Protein AF-A0A450TRS7-F1 (afdb_monomer)

Mean predicted aligned error: 11.62 Å

Secondary structure (DSSP, 8-state):
-PPPP--PPPSPPPHHHHHHHHHHHHHHHHHT------EEE-SS-EEETTTTTHHHHHHT--TT--HHHHHHHHHHHHHHHHHHHHHHHHHHHHHHHHHHHHHHHHHHHHHHHHHHHHHHHHHHHHHHHHHHHHHHHHHHHHHTT--HHHHHHHHT--HHHHHHHHHTT-

Nearest PDB structures (foldseek):
  1fxk-assembly1_B  TM=2.698E-01  e=3.381E+00  Methanothermobacter thermautotrophicus

Solvent-accessible surface area (backbone atoms only — not comparable to full-atom values): 9730 Å² total; per-residue (Å²): 135,84,78,79,74,86,76,68,77,58,81,76,82,49,74,66,56,52,52,53,49,38,48,48,44,43,52,17,61,75,72,75,42,86,68,80,68,53,76,52,75,55,101,87,46,62,41,46,30,46,84,71,48,49,48,64,57,44,72,68,51,70,86,69,58,58,66,69,60,54,52,49,52,51,52,55,49,51,50,51,55,50,54,48,50,52,52,50,54,51,54,50,52,50,52,51,51,52,52,49,53,53,53,50,52,51,52,50,52,51,49,54,54,48,51,55,50,51,51,53,51,48,54,54,48,49,56,54,48,50,53,51,50,26,52,50,48,31,54,55,40,48,72,72,68,52,52,61,65,62,30,14,65,76,29,74,45,52,54,68,58,44,52,50,59,57,59,76,73,111

Organism: NCBI:txid2126562

Sequence (170 aa):
MCSPPPTKKCAPPSDADRDLTDRLIQVGRILNIPVFDHLIITIRQYLSFEAEGLMEELRRSLKWVPPYEIELRIRNEELRIREEAVRVARAEGEREGKGMGMREGLREGRKEGREMGIEKGLQEGEMKGEKRKAVEVARAALARGLDVGMVAEISGLTEGDVARLKAEKK

Foldseek 3Di:
DDDDDPAPDDDPDDPVNLVVLLVVCQVCVVVVHHDDWDWDDDPPHIDICVVVVVNVVSNPDPPPHDVVVVVVVVVVVVVVVVVVVVVVVVVVCVVVVVVVVVVVVVVVCVVVVVVVVVVVVVVVVVVVVLVVQLLVQLLVCVVVVDDLVVSCVVSVHDSVVSVVSVVVVD

Radius of gyration: 50.55 Å; Cα contacts (8 Å, |Δi|>4): 87; chains: 1; bounding box: 92×39×121 Å

pLDDT: mean 89.7, std 11.96, range [37.69, 97.94]

Structure (mmCIF, N/CA/C/O backbone):
data_AF-A0A450TRS7-F1
#
_entry.id   AF-A0A450TRS7-F1
#
loop_
_atom_site.group_PDB
_atom_site.id
_atom_site.type_symbol
_atom_site.label_atom_id
_atom_site.label_alt_id
_atom_site.label_comp_id
_atom_site.label_asym_id
_atom_site.label_entity_id
_atom_site.label_seq_id
_atom_site.pdbx_PDB_ins_code
_atom_site.Cartn_x
_atom_site.Cartn_y
_atom_site.Cartn_z
_atom_site.occupancy
_atom_site.B_iso_or_equiv
_atom_site.auth_seq_id
_atom_site.auth_comp_id
_atom_site.auth_asym_id
_atom_site.auth_atom_id
_atom_site.pdbx_PDB_model_num
ATOM 1 N N . MET A 1 1 ? 19.764 -24.160 -50.420 1.00 37.69 1 MET A N 1
ATOM 2 C CA . MET A 1 1 ? 20.206 -23.412 -49.226 1.00 37.69 1 MET A CA 1
ATOM 3 C C . MET A 1 1 ? 21.692 -23.151 -49.387 1.00 37.69 1 MET A C 1
ATOM 5 O O . MET A 1 1 ? 22.459 -24.101 -49.337 1.00 37.69 1 MET A O 1
ATOM 9 N N . CYS A 1 2 ? 22.091 -21.918 -49.701 1.00 38.72 2 CYS A N 1
ATOM 10 C CA . CYS A 1 2 ? 23.507 -21.557 -49.762 1.00 38.72 2 CYS A CA 1
ATOM 11 C C . CYS A 1 2 ? 23.983 -21.261 -48.340 1.00 38.72 2 CYS A C 1
ATOM 13 O O . CYS A 1 2 ? 23.439 -20.370 -47.692 1.00 38.72 2 CYS A O 1
ATOM 15 N N . SER A 1 3 ? 24.963 -22.017 -47.849 1.00 37.88 3 SER A N 1
ATOM 16 C CA . SER A 1 3 ? 25.666 -21.676 -46.614 1.00 37.88 3 SER A CA 1
ATOM 17 C C . SER A 1 3 ? 26.420 -20.356 -46.819 1.00 37.88 3 SER A C 1
ATOM 19 O O . SER A 1 3 ? 27.072 -20.206 -47.857 1.00 37.88 3 SER A O 1
ATOM 21 N N . PRO A 1 4 ? 26.336 -19.392 -45.886 1.00 49.22 4 PRO A N 1
ATOM 22 C CA . PRO A 1 4 ? 27.090 -18.152 -46.006 1.00 49.22 4 PRO A CA 1
ATOM 23 C C . PRO A 1 4 ? 28.599 -18.460 -46.005 1.00 49.22 4 PRO A C 1
ATOM 25 O O . PRO A 1 4 ? 29.035 -19.369 -45.288 1.00 49.22 4 PRO A O 1
ATOM 28 N N . PRO A 1 5 ? 29.408 -17.750 -46.814 1.00 50.62 5 PRO A N 1
ATOM 29 C CA . PRO A 1 5 ? 30.855 -17.928 -46.811 1.00 50.62 5 PRO A CA 1
ATOM 30 C C . PRO A 1 5 ? 31.429 -17.607 -45.419 1.00 50.62 5 PRO A C 1
ATOM 32 O O . PRO A 1 5 ? 30.876 -16.760 -44.715 1.00 50.62 5 PRO A O 1
ATOM 35 N N . PRO A 1 6 ? 32.535 -18.257 -45.008 1.00 50.16 6 PRO A N 1
ATOM 36 C CA . PRO A 1 6 ? 33.147 -18.019 -43.707 1.00 50.16 6 PRO A CA 1
ATOM 37 C C . PRO A 1 6 ? 33.526 -16.542 -43.573 1.00 50.16 6 PRO A C 1
ATOM 39 O O . PRO A 1 6 ? 34.375 -16.029 -44.306 1.00 50.16 6 PRO A O 1
ATOM 42 N N . THR A 1 7 ? 32.882 -15.856 -42.632 1.00 53.38 7 THR A N 1
ATOM 43 C CA . THR A 1 7 ? 33.132 -14.453 -42.309 1.00 53.38 7 THR A CA 1
ATOM 44 C C . THR A 1 7 ? 34.520 -14.335 -41.689 1.00 53.38 7 THR A C 1
ATOM 46 O O . THR A 1 7 ? 34.703 -14.541 -40.487 1.00 53.38 7 THR A O 1
ATOM 49 N N . LYS A 1 8 ? 35.537 -14.010 -42.495 1.00 52.22 8 LYS A N 1
ATOM 50 C CA . LYS A 1 8 ? 36.746 -13.394 -41.940 1.00 52.22 8 LYS A CA 1
ATOM 51 C C . LYS A 1 8 ? 36.288 -12.110 -41.252 1.00 52.22 8 LYS A C 1
ATOM 53 O O . LYS A 1 8 ? 35.683 -11.258 -41.896 1.00 52.22 8 LYS A O 1
ATOM 58 N N . LYS A 1 9 ? 36.491 -12.032 -39.933 1.00 56.31 9 LYS A N 1
ATOM 59 C CA . LYS A 1 9 ? 36.075 -10.876 -39.138 1.00 56.31 9 LYS A CA 1
ATOM 60 C C . LYS A 1 9 ? 36.724 -9.618 -39.710 1.00 56.31 9 LYS A C 1
ATOM 62 O O . LYS A 1 9 ? 37.939 -9.585 -39.919 1.00 56.31 9 LYS A O 1
ATOM 67 N N . CYS A 1 10 ? 35.904 -8.596 -39.950 1.00 60.75 10 CYS A N 1
ATOM 68 C CA . CYS A 1 10 ? 36.389 -7.239 -40.151 1.00 60.75 10 CYS A CA 1
ATOM 69 C C . CYS A 1 10 ? 37.287 -6.799 -38.997 1.00 60.75 10 CYS A C 1
ATOM 71 O O . CYS A 1 10 ? 37.245 -7.369 -37.905 1.00 60.75 10 CYS A O 1
ATOM 73 N N . ALA A 1 11 ? 38.072 -5.745 -39.237 1.00 68.19 11 ALA A N 1
ATOM 74 C CA . ALA A 1 11 ? 38.607 -4.972 -38.128 1.00 68.19 11 ALA A CA 1
ATOM 75 C C . ALA A 1 11 ? 37.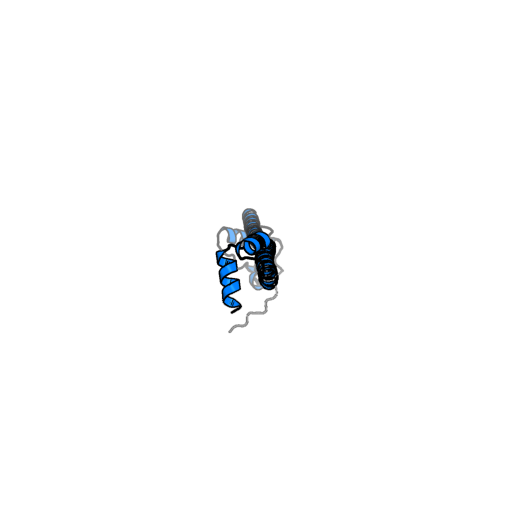444 -4.625 -37.172 1.00 68.19 11 ALA A C 1
ATOM 77 O O . ALA A 1 11 ? 36.348 -4.317 -37.656 1.00 68.19 11 ALA A O 1
ATOM 78 N N . PRO A 1 12 ? 37.643 -4.743 -35.849 1.00 78.06 12 PRO A N 1
ATOM 79 C CA . PRO A 1 12 ? 36.598 -4.427 -34.888 1.00 78.06 12 PRO A CA 1
ATOM 80 C C . PRO A 1 12 ? 36.135 -2.975 -35.081 1.00 78.06 12 PRO A C 1
ATOM 82 O O . PRO A 1 12 ? 36.955 -2.129 -35.453 1.00 78.06 12 PRO A O 1
ATOM 85 N N . PRO A 1 13 ? 34.845 -2.678 -34.846 1.00 87.44 13 PRO A N 1
ATOM 86 C CA . PRO A 1 13 ? 34.338 -1.317 -34.956 1.00 87.44 13 PRO A CA 1
ATOM 87 C C . PRO A 1 13 ? 35.099 -0.403 -33.998 1.00 87.44 13 PRO A C 1
ATOM 89 O O . PRO A 1 13 ? 35.384 -0.789 -32.860 1.00 87.44 13 PRO A O 1
ATOM 92 N N . SER A 1 14 ? 35.428 0.797 -34.467 1.00 91.50 14 SER A N 1
ATOM 93 C CA . SER A 1 14 ? 36.127 1.791 -33.660 1.00 91.50 14 SER A CA 1
ATOM 94 C C . SER A 1 14 ? 35.202 2.395 -32.600 1.00 91.50 14 SER A 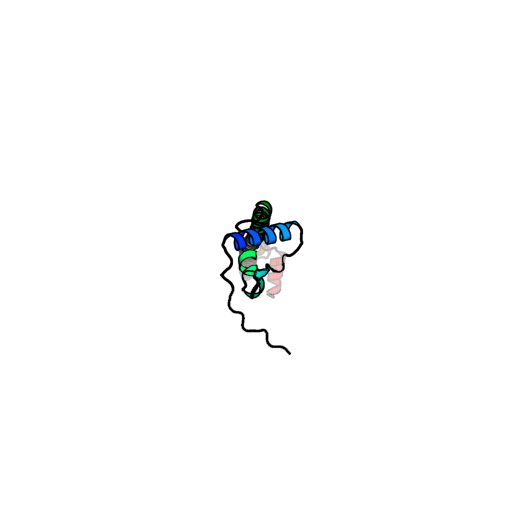C 1
ATOM 96 O O . SER A 1 14 ? 33.973 2.326 -32.697 1.00 91.50 14 SER A O 1
ATOM 98 N N . ASP A 1 15 ? 35.784 3.061 -31.602 1.00 92.31 15 ASP A N 1
ATOM 99 C CA . ASP A 1 15 ? 35.004 3.809 -30.609 1.00 92.31 15 ASP A CA 1
ATOM 100 C C . ASP A 1 15 ? 34.184 4.938 -31.248 1.00 92.31 15 ASP A C 1
ATOM 102 O O . ASP A 1 15 ? 33.098 5.261 -30.767 1.00 92.31 15 ASP A O 1
ATOM 106 N N . ALA A 1 16 ? 34.664 5.508 -32.359 1.00 93.12 16 ALA A N 1
ATOM 107 C CA . ALA A 1 16 ? 33.925 6.507 -33.123 1.00 93.12 16 ALA A CA 1
ATOM 108 C C . ALA A 1 16 ? 32.684 5.899 -33.798 1.00 93.12 16 ALA A C 1
ATOM 110 O O . ALA A 1 16 ? 31.616 6.510 -33.765 1.00 93.12 16 ALA A O 1
ATOM 111 N N . ASP A 1 17 ? 32.796 4.680 -34.341 1.00 93.56 17 ASP 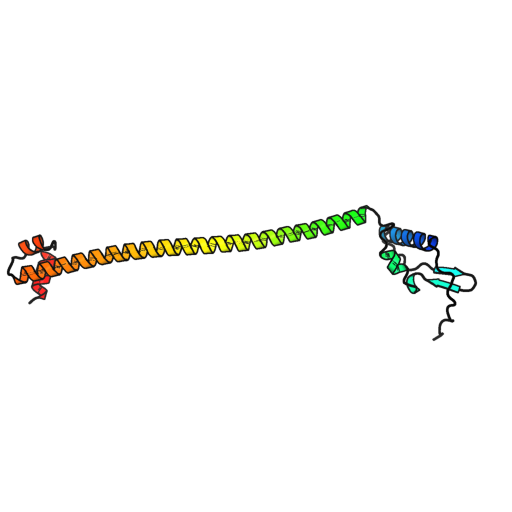A N 1
ATOM 112 C CA . ASP A 1 17 ? 31.659 3.957 -34.927 1.00 93.56 17 ASP A CA 1
ATOM 113 C C . ASP A 1 17 ? 30.612 3.628 -33.854 1.00 93.56 17 ASP A C 1
ATOM 115 O O . ASP A 1 17 ? 29.411 3.812 -34.069 1.00 93.56 17 ASP A O 1
ATOM 119 N N . ARG A 1 18 ? 31.058 3.201 -32.663 1.00 94.31 18 ARG A N 1
ATOM 120 C CA . ARG A 1 18 ? 30.180 2.960 -31.506 1.00 94.31 18 ARG A CA 1
ATOM 121 C C . ARG A 1 18 ? 29.480 4.241 -31.046 1.00 94.31 18 ARG A C 1
ATOM 123 O O . ARG A 1 18 ? 28.266 4.221 -30.858 1.00 94.31 18 ARG A O 1
ATOM 130 N N . ASP A 1 19 ? 30.210 5.352 -30.910 1.00 95.19 19 ASP A N 1
ATOM 131 C CA . ASP A 1 19 ? 29.645 6.640 -30.480 1.00 95.19 19 ASP A CA 1
ATOM 132 C C . ASP A 1 19 ? 28.610 7.181 -31.471 1.00 95.19 19 ASP A C 1
ATOM 134 O O . ASP A 1 19 ? 27.535 7.625 -31.067 1.00 95.19 19 ASP A O 1
ATOM 138 N N . LEU A 1 20 ? 28.908 7.103 -32.772 1.00 94.44 20 LEU A N 1
ATOM 139 C CA . LEU A 1 20 ? 27.981 7.500 -33.828 1.00 94.44 20 LEU A CA 1
ATOM 140 C C . LEU A 1 20 ? 26.698 6.664 -33.773 1.00 94.44 20 LEU A C 1
ATOM 142 O O . LEU A 1 20 ? 25.598 7.212 -33.837 1.00 94.44 20 LEU A O 1
ATOM 146 N N . THR A 1 21 ? 26.841 5.347 -33.623 1.00 95.44 21 THR A N 1
ATOM 147 C CA . THR A 1 21 ? 25.702 4.425 -33.546 1.00 95.44 21 THR A CA 1
ATOM 148 C C . THR A 1 21 ? 24.836 4.699 -32.322 1.00 95.44 21 THR A C 1
ATOM 150 O O . THR A 1 21 ? 23.615 4.736 -32.449 1.00 95.44 21 THR A O 1
ATOM 153 N N . ASP A 1 22 ? 25.442 4.953 -31.159 1.00 95.56 22 ASP A N 1
ATOM 154 C CA . ASP A 1 22 ? 24.718 5.304 -29.931 1.00 95.56 22 ASP A CA 1
ATOM 155 C C . ASP A 1 22 ? 23.873 6.572 -30.145 1.00 95.56 22 ASP A C 1
ATOM 157 O O . ASP A 1 22 ? 22.660 6.571 -29.937 1.00 95.56 22 ASP A O 1
ATOM 161 N N . ARG A 1 23 ? 24.463 7.635 -30.711 1.00 94.75 23 ARG A N 1
ATOM 162 C CA . ARG A 1 23 ? 23.712 8.859 -31.046 1.00 94.75 23 ARG A CA 1
ATOM 163 C C . ARG A 1 23 ? 22.566 8.600 -32.021 1.00 94.75 23 ARG A C 1
ATOM 165 O O . ARG A 1 23 ? 21.483 9.145 -31.824 1.00 94.75 23 ARG A O 1
ATOM 172 N N . LEU A 1 24 ? 22.778 7.781 -33.054 1.00 94.94 24 LEU A N 1
ATOM 173 C CA . LEU A 1 24 ? 21.730 7.432 -34.019 1.00 94.94 24 LEU A CA 1
ATOM 174 C C . LEU A 1 24 ? 20.582 6.664 -33.358 1.00 94.94 24 LEU A C 1
ATOM 176 O O . LEU A 1 24 ? 19.423 6.982 -33.616 1.00 94.94 24 LEU A O 1
ATOM 180 N N . ILE A 1 25 ? 20.881 5.708 -32.472 1.00 94.69 25 ILE A N 1
ATOM 181 C CA . ILE A 1 25 ? 19.868 4.991 -31.681 1.00 94.69 25 ILE A CA 1
ATOM 182 C C . ILE A 1 25 ? 19.050 5.986 -30.852 1.00 94.69 25 ILE A C 1
ATOM 184 O O . ILE A 1 25 ? 17.819 5.913 -30.838 1.00 94.69 25 ILE A O 1
ATOM 188 N N . GLN A 1 26 ? 19.710 6.946 -30.203 1.00 93.00 26 GLN A N 1
ATOM 189 C CA . GLN A 1 26 ? 19.041 7.961 -29.392 1.00 93.00 26 GLN A CA 1
ATOM 190 C C . GLN A 1 26 ? 18.177 8.917 -30.221 1.00 93.00 26 GLN A C 1
ATOM 192 O O . GLN A 1 26 ? 17.030 9.165 -29.859 1.00 93.00 26 GLN A O 1
ATOM 197 N N . VAL A 1 27 ? 18.663 9.399 -31.365 1.00 92.81 27 VAL A N 1
ATOM 198 C CA . VAL A 1 27 ? 17.856 10.216 -32.291 1.00 92.81 27 VAL A CA 1
ATOM 199 C C . VAL A 1 27 ? 16.660 9.424 -32.818 1.00 92.81 27 VAL A C 1
ATOM 201 O O . VAL A 1 27 ? 15.546 9.945 -32.867 1.00 92.81 27 VAL A O 1
ATOM 204 N N . GLY A 1 28 ? 16.869 8.151 -33.155 1.00 92.94 28 GLY A N 1
ATOM 205 C CA . GLY A 1 28 ? 15.804 7.245 -33.562 1.00 92.94 28 GLY A CA 1
ATOM 206 C C . GLY A 1 28 ? 14.709 7.111 -32.502 1.00 92.94 28 GLY A C 1
ATOM 207 O O . GLY A 1 28 ? 13.528 7.190 -32.829 1.00 92.94 28 GLY A O 1
ATOM 208 N N . ARG A 1 29 ? 15.074 7.014 -31.215 1.00 89.69 29 ARG A N 1
ATOM 209 C CA . ARG A 1 29 ? 14.113 7.026 -30.093 1.00 89.69 29 ARG A CA 1
ATOM 210 C C . ARG A 1 29 ? 13.289 8.313 -30.046 1.00 89.69 29 ARG A C 1
ATOM 212 O O . ARG A 1 29 ? 12.071 8.232 -29.931 1.00 89.69 29 ARG A O 1
ATOM 219 N N . ILE A 1 30 ? 13.933 9.474 -30.200 1.00 89.44 30 ILE A N 1
ATOM 220 C CA . ILE A 1 30 ? 13.261 10.788 -30.198 1.00 89.44 30 ILE A CA 1
ATOM 221 C C . ILE A 1 30 ? 12.247 10.891 -31.343 1.00 89.44 30 ILE A C 1
ATOM 223 O O . ILE A 1 30 ? 11.131 11.366 -31.147 1.00 89.44 30 ILE A O 1
ATOM 227 N N . LEU A 1 31 ? 12.629 10.442 -32.540 1.00 93.19 31 LEU A N 1
ATOM 228 C CA . LEU A 1 31 ? 11.788 10.511 -33.737 1.00 93.19 31 LEU A CA 1
ATOM 229 C C . LEU A 1 31 ? 10.803 9.342 -33.861 1.00 93.19 31 LEU A C 1
ATOM 231 O O . LEU A 1 31 ? 10.028 9.308 -34.815 1.00 93.19 31 LEU A O 1
ATOM 235 N N . ASN A 1 32 ? 10.827 8.388 -32.926 1.00 92.19 32 ASN A N 1
ATOM 236 C CA . 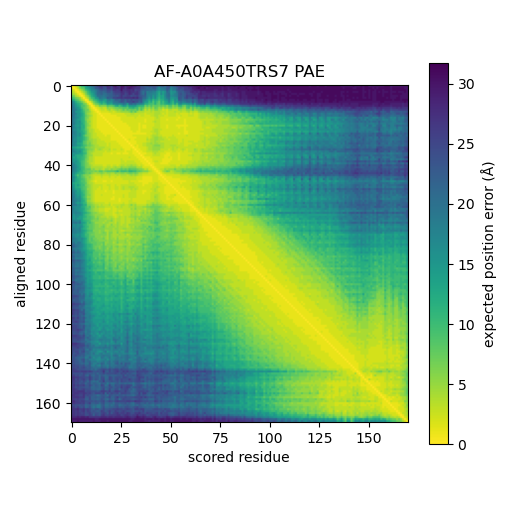ASN A 1 32 ? 10.098 7.122 -33.013 1.00 92.19 32 ASN A CA 1
ATOM 237 C C . ASN A 1 32 ? 10.398 6.340 -34.314 1.00 92.19 32 ASN A C 1
ATOM 239 O O . ASN A 1 32 ? 9.515 5.745 -34.930 1.00 92.19 32 ASN A O 1
ATOM 243 N N . ILE A 1 33 ? 11.663 6.356 -34.743 1.00 95.69 33 ILE A N 1
ATOM 244 C CA . ILE A 1 33 ? 12.183 5.626 -35.902 1.00 95.69 33 ILE A CA 1
ATOM 245 C C . ILE A 1 33 ? 13.289 4.683 -35.404 1.00 95.69 33 ILE A C 1
ATOM 247 O O . ILE A 1 33 ? 14.371 5.146 -35.041 1.00 95.69 33 ILE A O 1
ATOM 251 N N . PRO A 1 34 ? 13.059 3.362 -35.358 1.00 93.88 34 PRO A N 1
ATOM 252 C CA . PRO A 1 34 ? 14.056 2.423 -34.857 1.00 93.88 34 PRO A CA 1
ATOM 253 C C . PRO A 1 34 ? 15.273 2.332 -35.789 1.00 93.88 34 PRO A C 1
ATOM 255 O O . PRO A 1 34 ? 15.138 2.180 -37.003 1.00 93.88 34 PRO A O 1
ATOM 258 N N . VAL A 1 35 ? 16.473 2.354 -35.203 1.00 95.62 35 VAL A N 1
ATOM 259 C CA . VAL A 1 35 ? 17.717 1.988 -35.894 1.00 95.62 35 VAL A CA 1
ATOM 260 C C . VAL A 1 35 ? 17.921 0.486 -35.723 1.00 95.62 35 VAL A C 1
ATOM 262 O O . VAL A 1 35 ? 18.136 0.003 -34.607 1.00 95.62 35 VAL A O 1
ATOM 265 N N . PHE A 1 36 ? 17.792 -0.257 -36.822 1.00 93.69 36 PHE A N 1
ATOM 266 C CA . PHE A 1 36 ? 17.819 -1.721 -36.799 1.00 93.69 36 PHE A CA 1
ATOM 267 C C . PHE A 1 36 ? 19.231 -2.293 -36.801 1.00 93.69 36 PHE A C 1
ATOM 269 O O . PHE A 1 36 ? 19.497 -3.225 -36.058 1.00 93.69 36 PHE A O 1
ATOM 276 N N . ASP A 1 37 ? 20.126 -1.735 -37.611 1.00 95.88 37 ASP A N 1
ATOM 277 C CA . ASP A 1 37 ? 21.494 -2.225 -37.732 1.00 95.88 37 ASP A CA 1
ATOM 278 C C . ASP A 1 37 ? 22.419 -1.107 -38.227 1.00 95.88 37 ASP A C 1
ATOM 280 O O . ASP A 1 37 ? 21.975 -0.152 -38.871 1.00 95.88 37 ASP A O 1
ATOM 284 N N . HIS A 1 38 ? 23.710 -1.261 -37.955 1.00 94.00 38 HIS A N 1
ATOM 285 C CA . HIS A 1 38 ? 24.779 -0.484 -38.560 1.00 94.00 38 HIS A CA 1
ATOM 286 C C . HIS A 1 38 ? 25.735 -1.456 -39.254 1.00 94.00 38 HIS A C 1
ATOM 288 O O . HIS A 1 38 ? 26.389 -2.279 -38.614 1.00 94.00 38 HIS A O 1
ATOM 294 N N . LEU A 1 39 ? 25.805 -1.363 -40.584 1.00 92.81 39 LEU A N 1
ATOM 295 C CA . LEU A 1 39 ? 26.687 -2.182 -41.409 1.00 92.81 39 LEU A CA 1
ATOM 296 C C . LEU A 1 39 ? 27.984 -1.434 -41.738 1.00 92.81 39 LEU A C 1
ATOM 298 O O . LEU A 1 39 ? 27.954 -0.434 -42.453 1.00 92.81 39 LEU A O 1
ATOM 302 N N . ILE A 1 40 ? 29.129 -1.955 -41.295 1.00 90.50 40 ILE A N 1
ATOM 303 C CA . ILE A 1 40 ? 30.449 -1.509 -41.766 1.00 90.50 40 ILE A CA 1
ATOM 304 C C . ILE A 1 40 ? 30.853 -2.397 -42.940 1.00 90.50 40 ILE A C 1
ATOM 306 O O . ILE A 1 40 ? 31.116 -3.585 -42.762 1.00 90.50 40 ILE A O 1
ATOM 310 N N . ILE A 1 41 ? 30.912 -1.833 -44.147 1.00 89.56 41 ILE A N 1
ATOM 311 C CA . ILE A 1 41 ? 31.180 -2.573 -45.387 1.00 89.56 41 ILE A CA 1
ATOM 312 C C . ILE A 1 41 ? 32.558 -2.198 -45.932 1.00 89.56 41 ILE A C 1
ATOM 314 O O . ILE A 1 41 ? 32.925 -1.031 -46.017 1.00 89.56 41 ILE A O 1
ATOM 318 N N . THR A 1 42 ? 33.313 -3.204 -46.357 1.00 84.62 42 THR A N 1
ATOM 319 C CA . THR A 1 42 ? 34.597 -3.048 -47.045 1.00 84.62 42 THR A CA 1
ATOM 320 C C . THR A 1 42 ? 34.571 -3.808 -48.370 1.00 84.62 42 THR A C 1
ATOM 322 O O . THR A 1 42 ? 33.678 -4.614 -48.625 1.00 84.62 42 THR A O 1
ATOM 325 N N . ILE A 1 43 ? 35.607 -3.634 -49.191 1.00 85.94 43 ILE A N 1
ATOM 326 C CA . ILE A 1 43 ? 35.747 -4.311 -50.492 1.00 85.94 43 ILE A CA 1
ATOM 327 C C . ILE A 1 43 ? 35.748 -5.853 -50.437 1.00 85.94 43 ILE A C 1
ATOM 329 O O . ILE A 1 43 ? 35.681 -6.491 -51.483 1.00 85.94 43 ILE A O 1
ATOM 333 N N . ARG A 1 44 ? 35.888 -6.472 -49.256 1.00 83.38 44 ARG A N 1
ATOM 334 C CA . ARG A 1 44 ? 36.004 -7.937 -49.108 1.00 83.38 44 ARG A CA 1
ATOM 335 C C . ARG A 1 44 ? 35.068 -8.551 -48.066 1.00 83.38 44 ARG A C 1
ATOM 337 O O . ARG A 1 44 ? 34.978 -9.772 -48.004 1.00 83.38 44 ARG A O 1
ATOM 344 N N . GLN A 1 45 ? 34.435 -7.745 -47.221 1.00 84.56 45 GLN A N 1
ATOM 345 C CA . GLN A 1 45 ? 33.762 -8.210 -46.003 1.00 84.56 45 GLN A CA 1
ATOM 346 C C . GLN A 1 45 ? 32.860 -7.111 -45.432 1.00 84.56 45 GLN A C 1
ATOM 348 O O . GLN A 1 45 ? 33.075 -5.930 -45.714 1.00 84.56 45 GLN A O 1
ATOM 353 N N . TYR A 1 46 ? 31.888 -7.500 -44.610 1.00 87.94 46 TYR A N 1
ATOM 354 C CA . TYR A 1 46 ? 31.019 -6.591 -43.866 1.00 87.94 46 TYR A CA 1
ATOM 355 C C . TYR A 1 46 ? 30.939 -7.001 -42.387 1.00 87.94 46 TYR A C 1
ATOM 357 O O . TYR A 1 46 ? 31.194 -8.157 -42.049 1.00 87.94 46 TYR A O 1
ATOM 365 N N . LEU A 1 47 ? 30.583 -6.055 -41.520 1.00 89.62 47 LEU A N 1
ATOM 366 C CA . LEU A 1 47 ? 30.283 -6.262 -40.103 1.00 89.62 47 LEU A CA 1
ATOM 367 C C . LEU A 1 47 ? 28.906 -5.675 -39.792 1.00 89.62 47 LEU A C 1
ATOM 369 O O . LEU A 1 47 ? 28.634 -4.546 -40.186 1.00 89.62 47 LEU A O 1
ATOM 373 N N . SER A 1 48 ? 28.063 -6.441 -39.101 1.00 92.12 48 SER A N 1
ATOM 374 C CA . SER A 1 48 ? 26.726 -6.034 -38.653 1.00 92.12 48 SER A CA 1
ATOM 375 C C . SER A 1 48 ? 26.733 -5.852 -37.143 1.00 92.12 48 SER A C 1
ATOM 377 O O . SER A 1 48 ? 27.127 -6.760 -36.410 1.00 92.12 48 SER A O 1
ATOM 379 N N . PHE A 1 49 ? 26.316 -4.678 -36.674 1.00 94.62 49 PHE A N 1
ATOM 380 C CA . PHE A 1 49 ? 26.234 -4.389 -35.245 1.00 94.62 49 PHE A CA 1
ATOM 381 C C . PHE A 1 49 ? 25.156 -5.234 -34.570 1.00 94.62 49 PHE A C 1
ATOM 383 O O . PHE A 1 49 ? 25.328 -5.630 -33.419 1.00 94.62 49 PHE A O 1
ATOM 390 N N . GLU A 1 50 ? 24.054 -5.518 -35.264 1.00 94.31 50 GLU A N 1
ATOM 391 C CA . GLU A 1 50 ? 22.992 -6.376 -34.739 1.00 94.31 50 GLU A CA 1
ATOM 392 C C . GLU A 1 50 ? 23.477 -7.831 -34.648 1.00 94.31 50 GLU A C 1
ATOM 394 O O . GLU A 1 50 ? 23.339 -8.451 -33.596 1.00 94.31 50 GLU A O 1
ATOM 399 N N . ALA A 1 51 ? 24.137 -8.359 -35.690 1.00 91.31 51 ALA A N 1
ATOM 400 C CA . ALA A 1 51 ? 24.648 -9.735 -35.689 1.00 91.31 51 ALA A CA 1
ATOM 401 C C . ALA A 1 51 ? 25.751 -9.976 -34.643 1.00 91.31 51 ALA A C 1
ATOM 403 O O . ALA A 1 51 ? 25.859 -11.075 -34.102 1.00 91.31 51 ALA A O 1
ATOM 404 N N . GLU A 1 52 ? 26.558 -8.955 -34.345 1.00 90.38 52 GLU A N 1
ATOM 405 C CA . GLU A 1 52 ? 27.590 -9.000 -33.300 1.00 90.38 52 GLU A CA 1
ATOM 406 C C . GLU A 1 52 ? 27.038 -8.656 -31.896 1.00 90.38 52 GLU A C 1
ATOM 408 O O . GLU A 1 52 ? 27.788 -8.670 -30.922 1.00 90.38 52 GLU A O 1
ATOM 413 N N . GLY A 1 53 ? 25.743 -8.333 -31.761 1.00 92.38 53 GLY A N 1
ATOM 414 C CA . GLY A 1 53 ? 25.099 -7.993 -30.482 1.00 92.38 53 GLY A CA 1
ATOM 415 C C . GLY A 1 53 ? 25.420 -6.595 -29.933 1.00 92.38 53 GLY A C 1
ATOM 416 O O . GLY A 1 53 ? 24.966 -6.234 -28.846 1.00 92.38 53 GLY A O 1
ATOM 417 N N . LEU A 1 54 ? 26.156 -5.777 -30.688 1.00 93.31 54 LEU A N 1
ATOM 418 C CA . LEU A 1 54 ? 26.533 -4.409 -30.316 1.00 93.31 54 LEU A CA 1
ATOM 419 C C . LEU A 1 54 ? 25.321 -3.477 -30.246 1.00 93.31 54 LEU A C 1
ATOM 421 O O . LEU A 1 54 ? 25.302 -2.549 -29.441 1.00 93.31 54 LEU A O 1
ATOM 425 N N . MET A 1 55 ? 24.287 -3.730 -31.053 1.00 94.44 55 MET A N 1
ATOM 426 C CA . MET A 1 55 ? 23.048 -2.949 -30.994 1.00 94.44 55 MET A CA 1
ATOM 427 C C . MET A 1 55 ? 22.373 -3.044 -29.623 1.00 94.44 55 MET A C 1
ATOM 429 O O . MET A 1 55 ? 21.908 -2.033 -29.102 1.00 94.44 55 MET A O 1
ATOM 433 N N . GLU A 1 56 ? 22.337 -4.228 -29.010 1.00 93.88 56 GLU A N 1
ATOM 434 C CA . GLU A 1 56 ? 21.715 -4.421 -27.695 1.00 93.88 56 GLU A CA 1
ATOM 435 C C . GLU A 1 56 ? 22.526 -3.750 -26.577 1.00 93.88 56 GLU A C 1
ATOM 437 O O . GLU A 1 56 ? 21.952 -3.141 -25.672 1.00 93.88 56 GLU A O 1
ATOM 442 N N . GLU A 1 57 ? 23.858 -3.797 -26.671 1.00 93.31 57 GLU A N 1
ATOM 443 C CA . GLU A 1 57 ? 24.765 -3.077 -25.771 1.00 93.31 57 GLU A CA 1
ATOM 444 C C . GLU A 1 57 ? 24.497 -1.564 -25.825 1.00 93.31 57 GLU A C 1
ATOM 446 O O . GLU A 1 57 ? 24.226 -0.935 -24.799 1.00 93.31 57 GLU A O 1
ATOM 451 N N . LEU A 1 58 ? 24.488 -0.985 -27.030 1.00 94.31 58 LEU A N 1
ATOM 452 C CA . LEU A 1 58 ? 24.301 0.453 -27.224 1.00 94.31 58 LEU A CA 1
ATOM 453 C C . LEU A 1 58 ? 22.879 0.913 -26.884 1.00 94.31 58 LEU A C 1
ATOM 455 O O . LEU A 1 58 ? 22.707 1.983 -26.310 1.00 94.31 58 LEU A O 1
ATOM 459 N N . ARG A 1 59 ? 21.847 0.089 -27.111 1.00 92.12 59 ARG A N 1
ATOM 460 C CA . ARG A 1 59 ? 20.476 0.392 -26.655 1.00 92.12 59 ARG A CA 1
ATOM 461 C C . ARG A 1 59 ? 20.395 0.567 -25.132 1.00 92.12 59 ARG A C 1
ATOM 463 O O . ARG A 1 59 ? 19.505 1.281 -24.660 1.00 92.12 59 ARG A O 1
ATOM 470 N N . ARG A 1 60 ? 21.286 -0.052 -24.356 1.00 91.06 60 ARG A N 1
ATOM 471 C CA . ARG A 1 60 ? 21.341 0.085 -22.889 1.00 91.06 60 ARG A CA 1
ATOM 472 C C . ARG A 1 60 ? 22.245 1.228 -22.422 1.00 91.06 60 ARG A C 1
ATOM 474 O O . ARG A 1 60 ? 22.236 1.540 -21.232 1.00 91.06 60 ARG A O 1
ATOM 481 N N . SER A 1 61 ? 22.994 1.853 -23.332 1.00 90.88 61 SER A N 1
ATOM 482 C CA . SER A 1 61 ? 23.837 3.011 -23.035 1.00 90.88 61 SER A CA 1
ATOM 483 C C . SER A 1 61 ? 23.004 4.151 -22.453 1.00 90.88 61 SER A C 1
ATOM 485 O O . SER A 1 61 ? 21.910 4.464 -22.927 1.00 90.88 61 SER A O 1
ATOM 487 N N . LEU A 1 62 ? 23.544 4.789 -21.415 1.00 88.31 62 LEU A N 1
ATOM 488 C CA . LEU A 1 62 ? 23.009 6.027 -20.848 1.00 88.31 62 LEU A CA 1
ATOM 489 C C . LEU A 1 62 ? 23.798 7.261 -21.309 1.00 88.31 62 LEU A C 1
ATOM 491 O O . LEU A 1 62 ? 23.488 8.371 -20.890 1.00 88.31 62 LEU A O 1
ATOM 495 N N . LYS A 1 63 ? 24.813 7.083 -22.167 1.00 92.31 63 LYS A N 1
ATOM 496 C CA . LYS A 1 63 ? 25.780 8.130 -22.525 1.00 92.31 63 LYS A CA 1
ATOM 497 C C . LYS A 1 63 ? 25.131 9.321 -23.232 1.00 92.31 63 LYS A C 1
ATOM 499 O O . LYS A 1 63 ? 25.450 10.462 -22.916 1.00 92.31 63 LYS A O 1
ATOM 504 N N . TRP A 1 64 ? 24.221 9.049 -24.167 1.00 92.06 64 TRP A N 1
ATOM 505 C CA . TRP A 1 64 ? 23.548 10.064 -24.987 1.00 92.06 64 TRP A CA 1
ATOM 506 C C . TRP A 1 64 ? 22.032 10.118 -24.756 1.00 92.06 64 TRP A C 1
ATOM 508 O O . TRP A 1 64 ? 21.293 10.665 -25.576 1.00 92.06 64 TRP A O 1
ATOM 518 N N . VAL A 1 65 ? 21.543 9.537 -23.656 1.00 89.56 65 VAL A N 1
ATOM 519 C CA . VAL A 1 65 ? 20.113 9.580 -23.330 1.00 89.56 65 VAL A CA 1
ATOM 520 C C . VAL A 1 65 ? 19.704 11.021 -23.016 1.00 89.56 65 VAL A C 1
ATOM 522 O O . VAL A 1 65 ? 20.346 11.656 -22.177 1.00 89.56 65 VAL A O 1
ATOM 525 N N . PRO A 1 66 ? 18.653 11.559 -23.663 1.00 88.25 66 PRO A N 1
ATOM 526 C CA . PRO A 1 66 ? 18.201 12.912 -23.383 1.00 88.25 66 PRO A CA 1
ATOM 527 C C . PRO A 1 66 ? 17.833 13.106 -21.900 1.00 88.25 66 PRO A C 1
ATOM 529 O O . PRO A 1 66 ? 17.125 12.262 -21.342 1.00 88.25 66 PRO A O 1
ATOM 532 N N . PRO A 1 67 ? 18.237 14.223 -21.259 1.00 89.69 67 PRO A N 1
ATOM 533 C CA . PRO A 1 67 ? 17.987 14.455 -19.833 1.00 89.69 67 PRO A CA 1
ATOM 534 C C . PRO A 1 67 ? 16.516 14.330 -19.419 1.00 89.69 67 PRO A C 1
ATOM 536 O O . PRO A 1 67 ? 16.219 13.739 -18.384 1.00 89.69 67 PRO A O 1
ATOM 539 N N . TYR A 1 68 ? 15.583 14.790 -20.258 1.00 88.69 68 TYR A N 1
ATOM 540 C CA . TYR A 1 68 ? 14.150 14.715 -19.960 1.00 88.69 68 TYR A CA 1
ATOM 541 C C . TYR A 1 68 ? 13.630 13.270 -19.846 1.00 88.69 68 TYR A C 1
ATOM 543 O O . TYR A 1 68 ? 12.685 13.023 -19.102 1.00 88.69 68 TYR A O 1
ATOM 551 N N . GLU A 1 69 ? 14.222 12.295 -20.550 1.00 87.25 69 GLU A N 1
ATOM 552 C CA . GLU A 1 69 ? 13.839 10.885 -20.394 1.00 87.25 69 GLU A CA 1
ATOM 553 C C . GLU A 1 69 ? 14.314 10.334 -19.052 1.00 87.25 69 GLU A C 1
ATOM 555 O O . GLU A 1 69 ? 13.607 9.551 -18.418 1.00 87.25 69 GLU A O 1
ATOM 560 N N . ILE A 1 70 ? 15.508 10.744 -18.618 1.00 88.75 70 ILE A N 1
ATOM 561 C CA . ILE A 1 70 ? 16.068 10.369 -17.318 1.00 88.75 70 ILE A CA 1
ATOM 562 C C . ILE A 1 70 ? 15.183 10.944 -16.210 1.00 88.75 70 ILE A C 1
ATOM 564 O O . ILE A 1 70 ? 14.759 10.209 -15.320 1.00 88.75 70 ILE A O 1
ATOM 568 N N . GLU A 1 71 ? 14.829 12.225 -16.312 1.00 91.81 71 GLU A N 1
ATOM 569 C CA . GLU A 1 71 ? 13.904 12.889 -15.390 1.00 91.81 71 GLU A CA 1
ATOM 570 C C . GLU A 1 71 ? 12.530 12.217 -15.367 1.00 91.81 71 GLU A C 1
ATOM 572 O O . GLU A 1 71 ? 11.971 11.996 -14.294 1.00 91.81 71 GLU A O 1
ATOM 577 N N . LEU A 1 72 ? 11.984 11.846 -16.529 1.00 92.00 72 LEU A N 1
ATOM 578 C CA . LEU A 1 72 ? 10.698 11.157 -16.610 1.00 92.00 72 LEU A CA 1
ATOM 579 C C . LEU A 1 72 ? 10.748 9.784 -15.927 1.00 92.00 72 LEU A C 1
ATOM 581 O O . LEU A 1 72 ? 9.806 9.420 -15.224 1.00 92.00 72 LEU A O 1
ATOM 585 N N . ARG A 1 73 ? 11.844 9.031 -16.093 1.00 92.00 73 ARG A N 1
ATOM 586 C CA . ARG A 1 73 ? 12.052 7.746 -15.404 1.00 92.00 73 ARG A CA 1
ATOM 587 C C . ARG A 1 73 ? 12.130 7.929 -13.892 1.00 92.00 73 ARG A C 1
ATOM 589 O O . ARG A 1 73 ? 11.441 7.205 -13.182 1.00 92.00 73 ARG A O 1
ATOM 596 N N . ILE A 1 74 ? 12.912 8.903 -13.419 1.00 95.44 74 ILE A N 1
ATOM 597 C CA . ILE A 1 74 ? 13.015 9.226 -11.988 1.00 95.44 74 ILE A CA 1
ATOM 598 C C . ILE A 1 74 ? 11.636 9.593 -11.442 1.00 95.44 74 ILE A C 1
ATOM 600 O O . ILE A 1 74 ? 11.182 8.977 -10.486 1.00 95.44 74 ILE A O 1
ATOM 604 N N . ARG A 1 75 ? 10.928 10.519 -12.097 1.00 95.12 75 ARG A N 1
ATOM 605 C CA . ARG A 1 75 ? 9.593 10.961 -11.676 1.00 95.12 75 ARG A CA 1
ATOM 606 C C . ARG A 1 75 ? 8.600 9.804 -11.609 1.00 95.12 75 ARG A C 1
ATOM 608 O O . ARG A 1 75 ? 7.841 9.703 -10.651 1.00 95.12 75 ARG A O 1
ATOM 615 N N . ASN A 1 76 ? 8.578 8.943 -12.623 1.00 95.69 76 ASN A N 1
ATOM 616 C CA . ASN A 1 76 ? 7.674 7.797 -12.642 1.00 95.69 76 ASN A CA 1
ATOM 617 C C . ASN A 1 76 ? 7.996 6.811 -11.518 1.00 95.69 76 ASN A C 1
ATOM 619 O O . ASN A 1 76 ? 7.079 6.292 -10.887 1.00 95.69 76 ASN A O 1
ATOM 623 N N . GLU A 1 77 ? 9.274 6.572 -11.236 1.00 96.25 77 GLU A N 1
ATOM 624 C CA . GLU A 1 77 ? 9.667 5.687 -10.142 1.00 96.25 77 GLU A CA 1
ATOM 625 C C . GLU A 1 77 ? 9.357 6.304 -8.770 1.00 96.25 77 GLU A C 1
ATOM 627 O O . GLU A 1 77 ? 8.795 5.633 -7.908 1.00 96.25 77 GLU A O 1
ATOM 632 N N . GLU A 1 78 ? 9.602 7.604 -8.586 1.00 97.44 78 GLU A N 1
ATOM 633 C CA . GLU A 1 78 ? 9.201 8.348 -7.386 1.00 97.44 78 GLU A CA 1
ATOM 634 C C . GLU A 1 78 ? 7.692 8.264 -7.134 1.00 97.44 78 GLU A C 1
ATOM 636 O O . GLU A 1 78 ? 7.265 8.060 -5.996 1.00 97.44 78 GLU A O 1
ATOM 641 N N . LEU A 1 79 ? 6.875 8.388 -8.187 1.00 97.38 79 LEU A N 1
ATOM 642 C CA . LEU A 1 79 ? 5.424 8.232 -8.086 1.00 97.38 79 LEU A CA 1
ATOM 643 C C . LEU A 1 79 ? 5.049 6.831 -7.601 1.00 97.38 79 LEU A C 1
ATOM 645 O O . LEU A 1 79 ? 4.248 6.714 -6.677 1.00 97.38 79 LEU A O 1
ATOM 649 N N . ARG A 1 80 ? 5.667 5.781 -8.151 1.00 96.69 80 ARG A N 1
ATOM 650 C CA . ARG A 1 80 ? 5.409 4.395 -7.732 1.00 96.69 80 ARG A CA 1
ATOM 651 C C . ARG A 1 80 ? 5.795 4.152 -6.279 1.00 96.69 80 ARG A C 1
ATOM 653 O O . ARG A 1 80 ? 5.000 3.596 -5.524 1.00 96.69 80 ARG A O 1
ATOM 660 N N . ILE A 1 81 ? 6.978 4.615 -5.874 1.00 97.75 81 ILE A N 1
ATOM 661 C CA . ILE A 1 81 ? 7.451 4.519 -4.487 1.00 97.75 81 ILE A CA 1
ATOM 662 C C . ILE A 1 81 ? 6.489 5.259 -3.552 1.00 97.75 81 ILE A C 1
ATOM 664 O O . ILE A 1 81 ? 6.116 4.745 -2.497 1.00 97.75 81 ILE A O 1
ATOM 668 N N . ARG A 1 82 ? 6.040 6.458 -3.940 1.00 97.06 82 ARG A N 1
ATOM 669 C CA . ARG A 1 82 ? 5.098 7.257 -3.152 1.00 97.06 82 ARG A CA 1
ATOM 670 C C . ARG A 1 82 ? 3.737 6.580 -3.020 1.00 97.06 82 ARG A C 1
ATOM 672 O O . ARG A 1 82 ? 3.185 6.546 -1.922 1.00 97.06 82 ARG A O 1
ATOM 679 N N . GLU A 1 83 ? 3.184 6.066 -4.113 1.00 96.88 83 GLU A N 1
ATOM 680 C CA . GLU A 1 83 ? 1.915 5.333 -4.109 1.00 96.88 83 GLU A CA 1
ATOM 681 C C . GLU A 1 83 ? 1.990 4.097 -3.210 1.00 96.88 83 GLU A C 1
ATOM 683 O O . GLU A 1 83 ? 1.087 3.852 -2.404 1.00 96.88 83 GLU A O 1
ATOM 688 N N . GLU A 1 84 ? 3.090 3.350 -3.295 1.00 97.50 84 GLU A N 1
ATOM 689 C CA . GLU A 1 84 ? 3.334 2.201 -2.434 1.00 97.50 84 GLU A CA 1
ATOM 690 C C . GLU A 1 84 ? 3.432 2.600 -0.958 1.00 97.50 84 GLU A C 1
ATOM 692 O O . GLU A 1 84 ? 2.755 1.993 -0.125 1.00 97.50 84 GLU A O 1
ATOM 697 N N . ALA A 1 85 ? 4.189 3.650 -0.635 1.00 97.94 85 ALA A N 1
ATOM 698 C CA . ALA A 1 85 ? 4.312 4.153 0.730 1.00 97.94 85 ALA A CA 1
ATOM 699 C C . ALA A 1 85 ? 2.949 4.564 1.314 1.00 97.94 85 ALA A C 1
ATOM 701 O O . ALA A 1 85 ? 2.618 4.190 2.439 1.00 97.94 85 ALA A O 1
ATOM 702 N N . VAL A 1 86 ? 2.116 5.270 0.538 1.00 97.94 86 VAL A N 1
ATOM 703 C CA . VAL A 1 86 ? 0.755 5.654 0.955 1.00 97.94 86 VAL A CA 1
ATOM 704 C C . VAL A 1 86 ? -0.120 4.422 1.188 1.00 97.94 86 VAL A C 1
ATOM 706 O O . VAL A 1 86 ? -0.854 4.360 2.177 1.00 97.94 86 VAL A O 1
ATOM 709 N N . ARG A 1 87 ? -0.044 3.424 0.302 1.00 97.56 87 ARG A N 1
ATOM 710 C CA . ARG A 1 87 ? -0.800 2.172 0.431 1.00 97.56 87 ARG A CA 1
ATOM 711 C C . ARG A 1 87 ? -0.419 1.415 1.703 1.00 97.56 87 ARG A C 1
ATOM 713 O O . ARG A 1 87 ? -1.313 0.971 2.422 1.00 97.56 87 ARG A O 1
ATOM 720 N N . VAL A 1 88 ? 0.879 1.275 1.975 1.00 97.75 88 VAL A N 1
ATOM 721 C CA . VAL A 1 88 ? 1.392 0.593 3.173 1.00 97.75 88 VAL A CA 1
ATOM 722 C C . VAL A 1 88 ? 0.961 1.340 4.433 1.00 97.75 88 VAL A C 1
ATOM 724 O O . VAL A 1 88 ? 0.312 0.741 5.288 1.00 97.75 88 VAL A O 1
ATOM 727 N N . ALA A 1 89 ? 1.196 2.653 4.497 1.00 97.50 89 ALA A N 1
ATOM 728 C CA . ALA A 1 89 ? 0.821 3.474 5.648 1.00 97.50 89 ALA A CA 1
ATOM 729 C C . ALA A 1 89 ? -0.686 3.402 5.951 1.00 97.50 89 ALA A C 1
ATOM 731 O O . ALA A 1 89 ? -1.091 3.302 7.109 1.00 97.50 89 ALA A O 1
ATOM 732 N N . ARG A 1 90 ? -1.537 3.397 4.915 1.00 97.50 90 ARG A N 1
ATOM 733 C CA . ARG A 1 90 ? -2.988 3.242 5.084 1.00 97.50 90 ARG A CA 1
ATOM 734 C C . ARG A 1 90 ? -3.359 1.866 5.635 1.00 97.50 90 ARG A C 1
ATOM 736 O O . ARG A 1 90 ? -4.192 1.785 6.534 1.00 97.50 90 ARG A O 1
ATOM 743 N N . ALA A 1 91 ? -2.772 0.798 5.096 1.00 97.12 91 ALA A N 1
ATOM 744 C CA . ALA A 1 91 ? -3.064 -0.566 5.528 1.00 97.12 91 ALA A CA 1
ATOM 745 C C . ALA A 1 91 ? -2.632 -0.815 6.983 1.00 97.12 91 ALA A C 1
ATOM 747 O O . ALA A 1 91 ? -3.362 -1.452 7.746 1.00 97.12 91 ALA A O 1
ATOM 748 N N . GLU A 1 92 ? -1.471 -0.290 7.375 1.00 96.94 92 GLU A N 1
ATOM 749 C CA . GLU A 1 92 ? -0.982 -0.352 8.753 1.00 96.94 92 GLU A CA 1
ATOM 750 C C . GLU A 1 92 ? -1.864 0.466 9.693 1.00 96.94 92 GLU A C 1
ATOM 752 O O . GLU A 1 92 ? -2.382 -0.089 10.662 1.00 96.94 92 GLU A O 1
ATOM 757 N N . GLY A 1 93 ? -2.145 1.728 9.354 1.00 97.75 93 GLY A N 1
ATOM 758 C CA . GLY A 1 93 ? -3.014 2.587 10.159 1.00 97.75 93 GLY A CA 1
ATOM 759 C C . GLY A 1 93 ? -4.420 2.007 10.351 1.00 97.75 93 GLY A C 1
ATOM 760 O O . GLY A 1 93 ? -4.978 2.074 11.445 1.00 97.75 93 GLY A O 1
ATOM 761 N N . GLU A 1 94 ? -4.989 1.366 9.326 1.00 97.56 94 GLU A N 1
ATOM 762 C CA . GLU A 1 94 ? -6.283 0.688 9.439 1.00 97.56 94 GLU A CA 1
ATOM 763 C C . GLU A 1 94 ? -6.213 -0.542 10.354 1.00 97.56 94 GLU A C 1
ATOM 765 O O . GLU A 1 94 ? -7.093 -0.736 11.198 1.00 97.56 94 GLU A O 1
ATOM 770 N N . ARG A 1 95 ? -5.175 -1.376 10.212 1.00 96.19 95 ARG A N 1
ATOM 771 C CA . ARG A 1 95 ? -4.984 -2.567 11.051 1.00 96.19 95 ARG A CA 1
ATOM 772 C C . ARG A 1 95 ? -4.789 -2.179 12.514 1.00 96.19 95 ARG A C 1
ATOM 774 O O . ARG A 1 95 ? -5.417 -2.777 13.390 1.00 96.19 95 ARG A O 1
ATOM 781 N N . GLU A 1 96 ? -3.936 -1.199 12.778 1.00 96.06 96 GLU A N 1
ATOM 782 C CA . GLU A 1 96 ? -3.662 -0.714 14.127 1.00 96.06 96 GLU A CA 1
ATOM 783 C C . GLU A 1 96 ? -4.887 -0.036 14.732 1.00 96.06 96 GLU A C 1
ATOM 785 O O . GLU A 1 96 ? -5.278 -0.388 15.845 1.00 96.06 96 GLU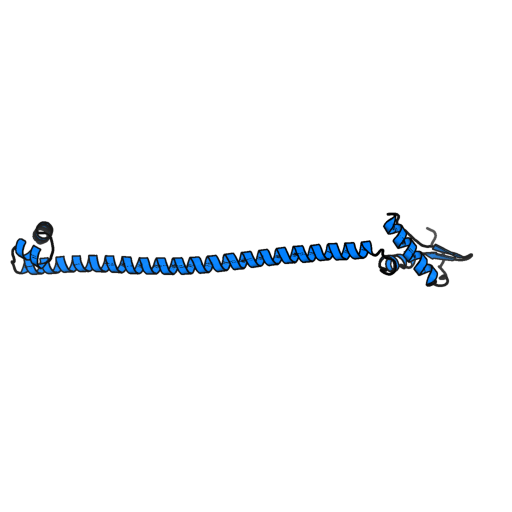 A O 1
ATOM 790 N N . GLY A 1 97 ? -5.550 0.851 13.984 1.00 97.62 97 GLY A N 1
ATOM 791 C CA . GLY A 1 97 ? -6.767 1.530 14.424 1.00 97.62 97 GLY A CA 1
ATOM 792 C C . GLY A 1 97 ? -7.887 0.550 14.775 1.00 97.62 97 GLY A C 1
ATOM 793 O O . GLY A 1 97 ? -8.450 0.619 15.868 1.00 97.62 97 GLY A O 1
ATOM 794 N N . LYS A 1 98 ? -8.156 -0.435 13.906 1.00 96.81 98 LYS A N 1
ATOM 795 C CA . LYS A 1 98 ? -9.129 -1.507 14.188 1.00 96.81 98 LYS A CA 1
ATOM 796 C C . LYS A 1 98 ? -8.716 -2.349 15.393 1.00 96.81 98 LYS A C 1
ATOM 798 O O . LYS A 1 98 ? -9.555 -2.672 16.231 1.00 96.81 98 LYS A O 1
ATOM 803 N N . GLY A 1 99 ? -7.434 -2.700 15.495 1.00 95.69 99 GLY A N 1
ATOM 804 C CA . GLY A 1 99 ? -6.909 -3.500 16.600 1.00 95.69 99 GLY A CA 1
ATOM 805 C C . GLY A 1 99 ? -6.999 -2.789 17.951 1.00 95.69 99 GLY A C 1
ATOM 806 O O . GLY A 1 99 ? -7.349 -3.415 18.951 1.00 95.69 99 GLY A O 1
ATOM 807 N N . MET A 1 100 ? -6.704 -1.489 17.994 1.00 95.12 100 MET A N 1
ATOM 808 C CA . MET A 1 100 ? -6.861 -0.661 19.191 1.00 95.12 100 MET A CA 1
ATOM 809 C C . MET A 1 100 ? -8.334 -0.517 19.567 1.00 95.12 100 MET A C 1
ATOM 811 O O . MET A 1 100 ? -8.690 -0.894 20.681 1.00 95.12 100 MET A O 1
ATOM 815 N N . GLY A 1 101 ? -9.191 -0.112 18.624 1.00 97.50 101 GLY A N 1
ATOM 816 C CA . GLY A 1 101 ? -10.622 0.066 18.881 1.00 97.50 101 GLY A CA 1
ATOM 817 C C . GLY A 1 101 ? -11.314 -1.216 19.353 1.00 97.50 101 GLY A C 1
ATOM 818 O O . GLY A 1 101 ? -12.103 -1.189 20.293 1.00 97.50 101 GLY A O 1
ATOM 819 N N . MET A 1 102 ? -10.970 -2.373 18.775 1.00 96.75 102 MET A N 1
ATOM 820 C CA . MET A 1 102 ? -11.523 -3.658 19.217 1.00 96.75 102 MET A CA 1
ATOM 821 C C . MET A 1 102 ? -11.060 -4.039 20.630 1.00 96.75 102 MET A C 1
ATOM 823 O O . MET A 1 102 ? -11.859 -4.529 21.429 1.00 96.75 102 MET A O 1
ATOM 827 N N . ARG A 1 103 ? -9.776 -3.830 20.957 1.00 95.81 103 ARG A N 1
ATOM 828 C CA . ARG A 1 103 ? -9.239 -4.129 22.296 1.00 95.81 103 ARG A CA 1
ATOM 829 C C . ARG A 1 103 ? -9.841 -3.227 23.364 1.00 95.81 103 ARG A C 1
ATOM 831 O O . ARG A 1 103 ? -10.167 -3.718 24.443 1.00 95.81 103 ARG A O 1
ATOM 838 N N . GLU A 1 104 ? -9.958 -1.940 23.069 1.00 96.69 104 GLU A N 1
ATOM 839 C CA . GLU A 1 104 ? -10.541 -0.950 23.969 1.00 96.69 104 GLU A CA 1
ATOM 840 C C . GLU A 1 104 ? -12.022 -1.247 24.206 1.00 96.69 104 GLU A C 1
ATOM 842 O O . GLU A 1 104 ? -12.402 -1.510 25.346 1.00 96.69 104 GLU A O 1
ATOM 847 N N . GLY A 1 105 ? -12.811 -1.397 23.136 1.00 97.81 105 GLY A N 1
ATOM 848 C CA . GLY A 1 105 ? -14.236 -1.715 23.244 1.00 97.81 105 GLY A CA 1
ATOM 849 C C . GLY A 1 105 ? -14.515 -3.030 23.982 1.00 97.81 105 GLY A C 1
ATOM 850 O O . GLY A 1 105 ? -15.418 -3.097 24.813 1.00 97.81 105 GLY A O 1
ATOM 851 N N . LEU A 1 106 ? -13.709 -4.078 23.761 1.00 97.50 106 LEU A N 1
ATOM 852 C CA . LEU A 1 106 ? -13.848 -5.333 24.509 1.00 97.50 106 LEU A CA 1
ATOM 853 C C . LEU A 1 106 ? -13.509 -5.159 25.995 1.00 97.50 106 LEU A C 1
ATOM 855 O O . LEU A 1 106 ? -14.159 -5.751 26.859 1.00 97.50 106 LEU 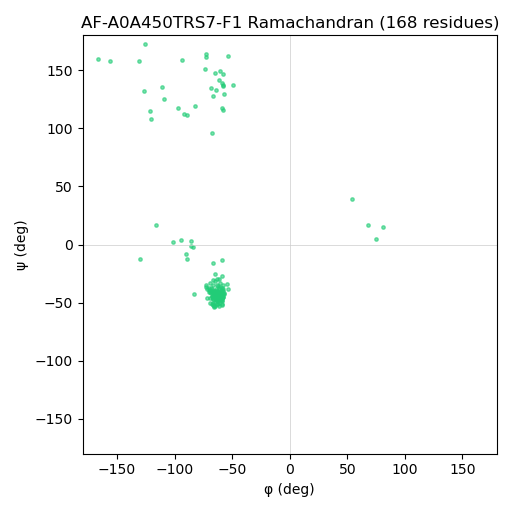A O 1
ATOM 859 N N . ARG A 1 107 ? -12.463 -4.388 26.307 1.00 96.62 107 ARG A N 1
ATOM 860 C CA . ARG A 1 107 ? -12.024 -4.152 27.684 1.00 96.62 107 ARG A CA 1
ATOM 861 C C . ARG A 1 107 ? -13.058 -3.341 28.458 1.00 96.62 107 ARG A C 1
ATOM 863 O O . ARG A 1 107 ? -13.350 -3.709 29.595 1.00 96.62 107 ARG A O 1
ATOM 870 N N . GLU A 1 108 ? -13.587 -2.280 27.863 1.00 96.94 108 GLU A N 1
ATOM 871 C CA . GLU A 1 108 ? -14.634 -1.448 28.460 1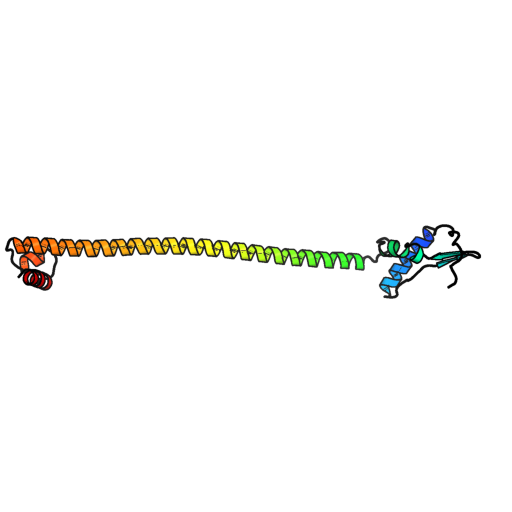.00 96.94 108 GLU A CA 1
ATOM 872 C C . GLU A 1 108 ? -15.928 -2.238 28.625 1.00 96.94 108 GLU A C 1
ATOM 874 O O . GLU A 1 108 ? -16.381 -2.413 29.754 1.00 96.94 108 GLU A O 1
ATOM 879 N N . GLY A 1 109 ? -16.425 -2.872 27.558 1.00 97.81 109 GLY A N 1
ATOM 880 C CA . GLY A 1 109 ? -17.644 -3.680 27.629 1.00 97.81 109 GLY A CA 1
ATOM 881 C C . GLY A 1 109 ? -17.555 -4.820 28.652 1.00 97.81 109 GLY A C 1
ATOM 882 O O . GLY A 1 109 ? -18.525 -5.121 29.348 1.00 97.81 109 GLY A O 1
ATOM 883 N N . ARG A 1 110 ? -16.375 -5.436 28.822 1.00 97.44 110 ARG A N 1
ATOM 884 C CA . ARG A 1 110 ? -16.161 -6.456 29.861 1.00 97.44 110 ARG A CA 1
ATOM 885 C C . ARG A 1 110 ? -16.162 -5.870 31.273 1.00 97.44 110 ARG A C 1
ATOM 887 O O . ARG A 1 110 ? -16.647 -6.536 32.187 1.00 97.44 110 ARG A O 1
ATOM 894 N N . LYS A 1 111 ? -15.579 -4.685 31.473 1.00 97.12 111 LYS A N 1
ATOM 895 C CA . LYS A 1 111 ? -15.581 -4.006 32.776 1.00 97.12 111 LYS A CA 1
ATOM 896 C C . LYS A 1 111 ? -16.996 -3.606 33.169 1.00 97.12 111 LYS A C 1
ATOM 898 O O . LYS A 1 111 ? -17.459 -4.053 34.212 1.00 97.12 111 LYS A O 1
ATOM 903 N N . GLU A 1 112 ? -17.686 -2.879 32.298 1.00 96.81 112 GLU A N 1
ATOM 904 C CA . GLU A 1 112 ? -19.058 -2.423 32.527 1.00 96.81 112 GLU A CA 1
ATOM 905 C C . GLU A 1 112 ? -20.006 -3.604 32.750 1.00 96.81 112 GLU A C 1
ATOM 907 O O . GLU A 1 112 ? -20.764 -3.632 33.718 1.00 96.81 112 GLU A O 1
ATOM 912 N N . GLY A 1 113 ? -19.914 -4.641 31.909 1.00 97.75 113 GLY A N 1
ATOM 913 C CA . GLY A 1 113 ? -20.719 -5.852 32.063 1.00 97.75 113 GLY A CA 1
ATOM 914 C C . GLY A 1 113 ? -20.472 -6.570 33.392 1.00 97.75 113 GLY A C 1
ATOM 915 O O . GLY A 1 113 ? -21.408 -7.089 34.003 1.00 97.75 113 GLY A O 1
ATOM 916 N N . ARG A 1 114 ? -19.223 -6.581 33.877 1.00 97.69 114 ARG A N 1
ATOM 917 C CA . ARG A 1 114 ? -18.878 -7.173 35.175 1.00 97.69 114 ARG A CA 1
ATOM 918 C C . ARG A 1 114 ? -19.396 -6.331 36.336 1.00 97.69 114 ARG A C 1
ATOM 920 O O . ARG A 1 114 ? -19.948 -6.903 37.268 1.00 97.69 114 ARG A O 1
ATOM 927 N N . GLU A 1 115 ? -19.210 -5.017 36.291 1.00 97.12 115 GLU A N 1
ATOM 928 C CA . GLU A 1 115 ? -19.664 -4.096 37.338 1.00 97.12 115 GLU A CA 1
ATOM 929 C C . GLU A 1 115 ? -21.186 -4.137 37.477 1.00 97.12 115 GLU A C 1
ATOM 931 O O . GLU A 1 115 ? -21.683 -4.453 38.557 1.00 97.12 115 GLU A O 1
ATOM 936 N N . MET A 1 116 ? -21.921 -3.984 36.369 1.00 95.94 116 MET A N 1
ATOM 937 C CA . MET A 1 116 ? -23.383 -4.105 36.365 1.00 95.94 116 MET A CA 1
ATOM 938 C C . MET A 1 116 ? -23.858 -5.481 36.848 1.00 95.94 116 MET A C 1
ATOM 940 O O . MET A 1 116 ? -24.880 -5.586 37.525 1.00 95.94 116 MET A O 1
ATOM 944 N N . GLY A 1 117 ? -23.139 -6.551 36.494 1.00 97.75 117 GLY A N 1
ATOM 945 C CA . GLY A 1 117 ? -23.463 -7.905 36.940 1.00 97.75 117 GLY A CA 1
ATOM 946 C C . GLY A 1 117 ? -23.288 -8.090 38.449 1.00 97.75 117 GLY A C 1
ATOM 947 O O . GLY A 1 117 ? -24.144 -8.692 39.096 1.00 97.75 117 GLY A O 1
ATOM 948 N N . ILE A 1 118 ? -22.203 -7.553 39.014 1.00 97.69 118 ILE A N 1
ATOM 949 C CA . ILE A 1 118 ? -21.934 -7.595 40.457 1.00 97.69 118 ILE A CA 1
ATOM 950 C C . ILE A 1 118 ? -22.970 -6.763 41.212 1.00 97.69 118 ILE A C 1
ATOM 952 O O . ILE A 1 118 ? -23.537 -7.254 42.184 1.00 97.69 118 ILE A O 1
ATOM 956 N N . GLU A 1 119 ? -23.244 -5.542 40.757 1.00 96.81 119 GLU A N 1
ATOM 957 C CA . GLU A 1 119 ? -24.183 -4.634 41.415 1.00 96.81 119 GLU A CA 1
ATOM 958 C C . GLU A 1 119 ? -25.601 -5.215 41.450 1.00 96.81 119 GLU A C 1
ATOM 960 O O . GLU A 1 119 ? -26.199 -5.328 42.521 1.00 96.81 119 GLU A O 1
ATOM 965 N N . LYS A 1 120 ? -26.115 -5.674 40.300 1.00 96.56 120 LYS A N 1
ATOM 966 C CA . LYS A 1 120 ? -27.435 -6.320 40.230 1.00 96.56 120 LYS A CA 1
ATOM 967 C C . LYS A 1 120 ? -27.489 -7.586 41.078 1.00 96.56 120 LYS A C 1
ATOM 969 O O . LYS A 1 120 ? -28.469 -7.811 41.782 1.00 96.56 120 LYS A O 1
ATOM 974 N N . GLY A 1 121 ? -26.433 -8.400 41.035 1.00 97.31 121 GLY A N 1
ATOM 975 C CA . GLY A 1 121 ? -26.340 -9.617 41.836 1.00 97.31 121 GLY A CA 1
ATOM 976 C C . GLY A 1 121 ? -26.369 -9.338 43.340 1.00 97.31 121 GLY A C 1
ATOM 977 O O . GLY A 1 121 ? -27.054 -10.051 44.076 1.00 97.31 121 GLY A O 1
ATOM 978 N N . LEU A 1 122 ? -25.672 -8.291 43.789 1.00 97.38 122 LEU A N 1
ATOM 979 C CA . LEU A 1 122 ? -25.640 -7.881 45.190 1.00 97.38 122 LEU A CA 1
ATOM 980 C C . LEU A 1 122 ? -27.002 -7.345 45.642 1.00 97.38 122 LEU A C 1
ATOM 982 O O . LEU A 1 122 ? -27.546 -7.865 46.611 1.00 97.38 122 LEU A O 1
ATOM 986 N N . GLN A 1 123 ? -27.593 -6.402 44.902 1.00 95.75 123 GLN A N 1
ATOM 987 C CA . GLN A 1 123 ? -28.909 -5.835 45.229 1.00 95.75 123 GLN A CA 1
ATOM 988 C C . GLN A 1 123 ? -30.007 -6.905 45.268 1.00 95.75 123 GLN A C 1
ATOM 990 O O . GLN A 1 123 ? -30.810 -6.957 46.202 1.00 95.75 123 GLN A O 1
ATOM 995 N N . GLU A 1 124 ? -30.049 -7.800 44.274 1.00 96.00 124 GLU A N 1
ATOM 996 C CA . GLU A 1 124 ? -31.005 -8.907 44.283 1.00 96.00 124 GLU A CA 1
ATOM 997 C C . GLU A 1 124 ? -30.761 -9.870 45.448 1.00 96.00 124 GLU A C 1
ATOM 999 O O . GLU A 1 124 ? -31.720 -10.393 46.025 1.00 96.00 124 GLU A O 1
ATOM 1004 N N . GLY A 1 125 ? -29.494 -10.135 45.772 1.00 96.56 125 GLY A N 1
ATOM 1005 C CA . GLY A 1 125 ? -29.092 -10.979 46.891 1.00 96.56 125 GLY A CA 1
ATOM 1006 C C . GLY A 1 125 ? -29.539 -10.407 48.234 1.00 96.56 125 GLY A C 1
ATOM 1007 O O . GLY A 1 125 ? -30.164 -11.125 49.015 1.00 96.56 125 GLY A O 1
ATOM 1008 N N . GLU A 1 126 ? -29.287 -9.119 48.467 1.00 96.62 126 GLU A N 1
ATOM 1009 C CA . GLU A 1 126 ? -29.696 -8.388 49.669 1.00 96.62 126 GLU A CA 1
ATOM 1010 C C . GLU A 1 126 ? -31.218 -8.368 49.812 1.00 96.62 126 GLU A C 1
ATOM 1012 O O . GLU A 1 126 ? -31.738 -8.861 50.810 1.00 96.62 126 GLU A O 1
ATOM 1017 N N . MET A 1 127 ? -31.952 -7.949 48.776 1.00 94.00 127 MET A N 1
ATOM 1018 C CA . MET A 1 127 ? -33.421 -7.933 48.795 1.00 94.00 127 MET A CA 1
ATOM 1019 C C . MET A 1 127 ? -34.029 -9.317 49.061 1.00 94.00 127 MET A C 1
ATOM 1021 O O . MET A 1 127 ? -34.996 -9.454 49.818 1.00 94.00 127 MET A O 1
ATOM 1025 N N . LYS A 1 128 ? -33.492 -10.375 48.435 1.00 95.25 128 LYS A N 1
ATOM 1026 C CA . LYS A 1 128 ? -33.947 -11.754 48.690 1.00 95.25 128 LYS A CA 1
ATOM 1027 C C . LYS A 1 128 ? -33.593 -12.193 50.113 1.00 95.25 128 LYS A C 1
ATOM 1029 O O . LYS A 1 128 ? -34.395 -12.889 50.736 1.00 95.25 128 LYS A O 1
ATOM 1034 N N . GLY A 1 129 ? -32.427 -11.803 50.624 1.00 95.00 129 GLY A N 1
ATOM 1035 C CA . GLY A 1 129 ? -31.975 -12.088 51.984 1.00 95.00 129 GLY A CA 1
ATOM 1036 C C . GLY A 1 129 ? -32.846 -11.423 53.048 1.00 95.00 129 GLY A C 1
ATOM 1037 O O . GLY A 1 129 ? -33.332 -12.106 53.950 1.00 95.00 129 GLY A O 1
ATOM 1038 N N . GLU A 1 130 ? -33.118 -10.127 52.906 1.00 93.81 130 GLU A N 1
ATOM 1039 C CA . GLU A 1 130 ? -33.982 -9.355 53.803 1.00 93.81 130 GLU A CA 1
ATOM 1040 C C . GLU A 1 130 ? -35.398 -9.922 53.846 1.00 93.81 130 GLU A C 1
ATOM 1042 O O . GLU A 1 130 ? -35.913 -10.207 54.927 1.00 93.81 130 GLU A O 1
ATOM 1047 N N . LYS A 1 131 ? -36.000 -10.198 52.680 1.00 92.31 131 LYS A N 1
ATOM 1048 C CA . LYS A 1 131 ? -37.328 -10.828 52.609 1.00 92.31 131 LYS A CA 1
ATOM 1049 C C . LYS A 1 131 ? -37.354 -12.195 53.291 1.00 92.31 131 LYS A C 1
ATOM 1051 O O . LYS A 1 131 ? -38.294 -12.492 54.024 1.00 92.31 131 LYS A O 1
ATOM 1056 N N . ARG A 1 132 ? -36.332 -13.035 53.080 1.00 93.88 132 ARG A N 1
ATOM 1057 C CA . ARG A 1 132 ? -36.227 -14.345 53.749 1.00 93.88 132 ARG A CA 1
ATOM 1058 C C . ARG A 1 132 ? -36.138 -14.191 55.265 1.00 93.88 132 ARG A C 1
ATOM 1060 O O . ARG A 1 132 ? -36.867 -14.877 55.976 1.00 93.88 132 ARG A O 1
ATOM 1067 N N . LYS A 1 133 ? -35.304 -13.265 55.744 1.00 94.31 133 LYS A N 1
ATOM 1068 C CA . LYS A 1 133 ? -35.138 -12.982 57.174 1.00 94.31 133 LYS A CA 1
ATOM 1069 C C . LYS A 1 133 ? -36.429 -12.451 57.801 1.00 94.31 133 LYS A C 1
ATOM 1071 O O . LYS A 1 133 ? -36.818 -12.927 58.861 1.00 94.31 133 LYS A O 1
ATOM 1076 N N . ALA A 1 134 ? -37.128 -11.533 57.133 1.00 93.94 134 ALA A N 1
ATOM 1077 C CA . ALA A 1 134 ? -38.420 -11.011 57.582 1.00 93.94 134 ALA A CA 1
ATOM 1078 C C . ALA A 1 134 ? -39.460 -12.135 57.741 1.00 93.94 134 ALA A C 1
ATOM 1080 O O . ALA A 1 134 ? -40.115 -12.246 58.778 1.00 93.94 134 ALA A O 1
ATOM 1081 N N . VAL A 1 135 ? -39.551 -13.036 56.755 1.00 93.00 135 VAL A N 1
ATOM 1082 C CA . VAL A 1 135 ? -40.445 -14.206 56.810 1.00 93.00 135 VAL A CA 1
ATOM 1083 C C . VAL A 1 135 ? -40.059 -15.168 57.937 1.00 93.00 135 VAL A C 1
ATOM 1085 O O . VAL A 1 135 ? -40.937 -15.685 58.629 1.00 93.00 135 VAL A O 1
ATOM 1088 N N . GLU A 1 136 ? -38.767 -15.419 58.149 1.00 93.25 136 GLU A N 1
ATOM 1089 C CA . GLU A 1 136 ? -38.281 -16.285 59.227 1.00 93.25 136 GLU A CA 1
ATOM 1090 C C . GLU A 1 136 ? -38.629 -15.721 60.613 1.00 93.25 136 GLU A C 1
ATOM 1092 O O . GLU A 1 136 ? -39.203 -16.432 61.444 1.00 93.25 136 GLU A O 1
ATOM 1097 N N . VAL A 1 137 ? -38.372 -14.427 60.830 1.00 92.50 137 VAL A N 1
ATOM 1098 C CA . VAL A 1 137 ? -38.727 -13.714 62.066 1.00 92.50 137 VAL A CA 1
ATOM 1099 C C . VAL A 1 137 ? -40.236 -13.761 62.301 1.00 92.50 137 VAL A C 1
ATOM 1101 O O . VAL A 1 137 ? -40.667 -14.121 63.397 1.00 92.50 137 VAL A O 1
ATOM 1104 N N . ALA A 1 138 ? -41.050 -13.487 61.275 1.00 91.19 138 ALA A N 1
ATOM 1105 C CA . ALA A 1 138 ? -42.506 -13.546 61.382 1.00 91.19 138 ALA A CA 1
ATOM 1106 C C . ALA A 1 138 ? -43.006 -14.951 61.754 1.00 91.19 138 ALA A C 1
ATOM 1108 O O . ALA A 1 138 ? -43.854 -15.109 62.636 1.00 91.19 138 ALA A O 1
ATOM 1109 N N . ARG A 1 139 ? -42.447 -16.000 61.134 1.00 89.94 139 ARG A N 1
ATOM 1110 C CA . ARG A 1 139 ? -42.788 -17.401 61.440 1.00 89.94 139 ARG A CA 1
ATOM 1111 C C . ARG A 1 139 ? -42.420 -17.790 62.870 1.00 89.94 139 ARG A C 1
ATOM 1113 O O . ARG A 1 139 ? -43.196 -18.510 63.507 1.00 89.94 139 ARG A O 1
ATOM 1120 N N . ALA A 1 140 ? -41.267 -17.336 63.360 1.00 90.81 140 ALA A N 1
ATOM 1121 C CA . ALA A 1 140 ? -40.818 -17.572 64.729 1.00 90.81 140 ALA A CA 1
ATOM 1122 C C . ALA A 1 140 ? -41.691 -16.826 65.752 1.00 90.81 140 ALA A C 1
ATOM 1124 O O . ALA A 1 140 ? -42.075 -17.401 66.770 1.00 90.81 140 ALA A O 1
ATOM 1125 N N . ALA A 1 141 ? -42.060 -15.579 65.458 1.00 90.69 141 ALA A N 1
ATOM 1126 C CA . ALA A 1 141 ? -42.916 -14.759 66.307 1.00 90.69 141 ALA A CA 1
ATOM 1127 C C . ALA A 1 141 ? -44.351 -15.322 66.398 1.00 90.69 141 ALA A C 1
ATOM 1129 O O . ALA A 1 141 ? -44.871 -15.504 67.500 1.00 90.69 141 ALA A O 1
ATOM 1130 N N . LEU A 1 142 ? -44.946 -15.732 65.267 1.00 89.25 142 LEU A N 1
ATOM 1131 C CA . LEU A 1 142 ? -46.245 -16.424 65.238 1.00 89.25 142 LEU A CA 1
ATOM 1132 C C . LEU A 1 142 ? -46.222 -17.755 66.001 1.00 89.25 142 LEU A C 1
ATOM 1134 O O . LEU A 1 142 ? -47.200 -18.106 66.655 1.00 89.25 142 LEU A O 1
ATOM 1138 N N . ALA A 1 143 ? -45.116 -18.506 65.938 1.00 88.19 143 ALA A N 1
ATOM 1139 C CA . ALA A 1 143 ? -44.974 -19.765 66.677 1.00 88.19 143 ALA A CA 1
ATOM 1140 C C . ALA A 1 143 ? -44.974 -19.566 68.202 1.00 88.19 143 ALA A C 1
ATOM 1142 O O . ALA A 1 143 ? -45.345 -20.480 68.932 1.00 88.19 143 ALA A O 1
ATOM 1143 N N . ARG A 1 144 ? -44.589 -18.375 68.676 1.00 89.38 144 ARG A N 1
ATOM 1144 C CA . ARG A 1 144 ? -44.643 -17.986 70.092 1.00 89.38 144 ARG A CA 1
ATOM 1145 C C . ARG A 1 144 ? -46.001 -17.419 70.519 1.00 89.38 144 ARG A C 1
ATOM 1147 O O . ARG A 1 144 ? -46.144 -17.022 71.668 1.00 89.38 144 ARG A O 1
ATOM 1154 N N . GLY A 1 145 ? -46.989 -17.395 69.622 1.00 85.25 145 GLY A N 1
ATOM 1155 C CA . GLY A 1 145 ? -48.350 -16.952 69.930 1.00 85.25 145 GLY A CA 1
ATOM 1156 C C . GLY A 1 145 ? -48.548 -15.434 69.937 1.00 85.25 145 GLY A C 1
ATOM 1157 O O . GLY A 1 145 ? -49.568 -14.977 70.443 1.00 85.25 145 GLY A O 1
ATOM 1158 N N . LEU A 1 146 ? -47.608 -14.661 69.381 1.00 87.81 146 LEU A N 1
ATOM 1159 C CA . LEU A 1 146 ? -47.769 -13.214 69.198 1.00 87.81 146 LEU A CA 1
ATOM 1160 C C . LEU A 1 146 ? -48.903 -12.915 68.198 1.00 87.81 146 LEU A C 1
ATOM 1162 O O . LEU A 1 146 ? -49.150 -13.695 67.269 1.00 87.81 146 LEU A O 1
ATOM 1166 N N . ASP A 1 147 ? -49.612 -11.802 68.396 1.00 90.44 147 ASP A N 1
ATOM 1167 C CA . ASP A 1 147 ? -50.712 -11.394 67.523 1.00 90.44 147 ASP A CA 1
ATOM 1168 C C . ASP A 1 147 ? -50.211 -10.886 66.160 1.00 90.44 147 ASP A C 1
ATOM 1170 O O . ASP A 1 147 ? -49.041 -10.558 65.972 1.00 90.44 147 ASP A O 1
ATOM 1174 N N . VAL A 1 148 ? -51.111 -10.853 65.175 1.00 86.44 148 VAL A N 1
ATOM 1175 C CA . VAL A 1 148 ? -50.763 -10.536 63.780 1.00 86.44 148 VAL A CA 1
ATOM 1176 C C . VAL A 1 148 ? -5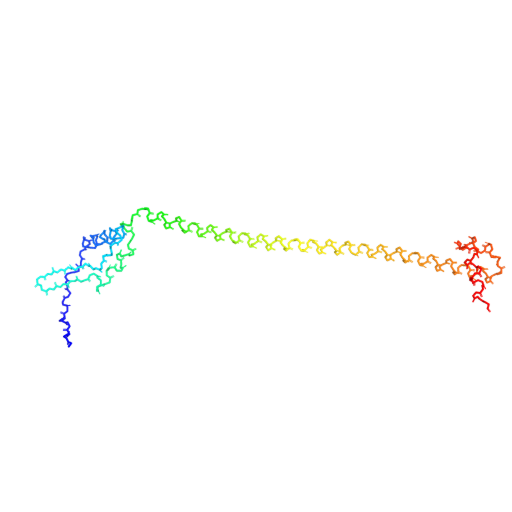0.222 -9.110 63.634 1.00 86.44 148 VAL A C 1
ATOM 1178 O O . VAL A 1 148 ? -49.311 -8.915 62.830 1.00 86.44 148 VAL A O 1
ATOM 1181 N N . GLY A 1 149 ? -50.728 -8.155 64.420 1.00 87.88 149 GLY A N 1
ATOM 1182 C CA . GLY A 1 149 ? -50.280 -6.762 64.390 1.00 87.88 149 GLY A CA 1
ATOM 1183 C C . GLY A 1 149 ? -48.867 -6.621 64.949 1.00 87.88 149 GLY A C 1
ATOM 1184 O O . GLY A 1 149 ? -47.981 -6.110 64.266 1.00 87.88 149 GLY A O 1
ATOM 1185 N N . MET A 1 150 ? -48.609 -7.188 66.133 1.00 86.00 150 MET A N 1
ATOM 1186 C CA . MET A 1 150 ? -47.273 -7.164 66.747 1.00 86.00 150 MET A CA 1
ATOM 1187 C C . MET A 1 150 ? -46.227 -7.901 65.891 1.00 86.00 150 MET A C 1
ATOM 1189 O O . MET A 1 150 ? -45.070 -7.490 65.804 1.00 86.00 150 MET A O 1
ATOM 1193 N N . VAL A 1 151 ? -46.610 -8.991 65.213 1.00 89.88 151 VAL A N 1
ATOM 1194 C CA . VAL A 1 151 ? -45.712 -9.704 64.289 1.00 89.88 151 VAL A CA 1
ATOM 1195 C C . VAL A 1 151 ? -45.409 -8.877 63.038 1.00 89.88 151 VAL A C 1
ATOM 1197 O O . VAL A 1 151 ? -44.263 -8.887 62.582 1.00 89.88 151 VAL A O 1
ATOM 1200 N N . ALA A 1 152 ? -46.401 -8.182 62.478 1.00 90.69 152 ALA A N 1
ATOM 1201 C CA . ALA A 1 152 ? -46.204 -7.292 61.334 1.00 90.69 152 ALA A CA 1
ATOM 1202 C C . ALA A 1 152 ? -45.192 -6.186 61.670 1.00 90.69 152 ALA A C 1
ATOM 1204 O O . ALA A 1 152 ? -44.234 -5.985 60.925 1.00 90.69 152 ALA A O 1
ATOM 1205 N N . GLU A 1 153 ? -45.322 -5.576 62.851 1.00 89.62 153 GLU A N 1
ATOM 1206 C CA . GLU A 1 153 ? -44.402 -4.544 63.338 1.00 89.62 153 GLU A CA 1
ATOM 1207 C C . GLU A 1 153 ? -42.966 -5.071 63.533 1.00 89.62 153 GLU A C 1
ATOM 1209 O O . GLU A 1 153 ? -42.016 -4.480 63.025 1.00 89.62 153 GLU A O 1
ATOM 1214 N N . ILE A 1 154 ? -42.788 -6.222 64.197 1.00 88.50 154 ILE A N 1
ATOM 1215 C CA . ILE A 1 154 ? -41.455 -6.791 64.488 1.00 88.50 154 ILE A CA 1
ATOM 1216 C C . ILE A 1 154 ? -40.739 -7.283 63.220 1.00 88.50 154 ILE A C 1
ATOM 1218 O O . ILE A 1 154 ? -39.515 -7.195 63.116 1.00 88.50 154 ILE A O 1
ATOM 1222 N N . SER A 1 155 ? -41.481 -7.863 62.275 1.00 86.62 155 SER A N 1
ATOM 1223 C CA . SER A 1 155 ? -40.906 -8.462 61.062 1.00 86.62 155 SER A CA 1
ATOM 1224 C C . SER A 1 155 ? -40.765 -7.487 59.894 1.00 86.62 155 SER A C 1
ATOM 1226 O O . SER A 1 155 ? -40.095 -7.823 58.917 1.00 86.62 155 SER A O 1
ATOM 1228 N N . GLY A 1 156 ? -41.381 -6.303 59.979 1.00 88.44 156 GLY A N 1
ATOM 1229 C CA . GLY A 1 156 ? -41.429 -5.328 58.887 1.00 88.44 156 GLY A CA 1
ATOM 1230 C C . GLY A 1 156 ? -42.271 -5.782 57.686 1.00 88.44 156 GLY A C 1
ATOM 1231 O O . GLY A 1 156 ? -42.115 -5.247 56.590 1.00 88.44 156 GLY A O 1
ATOM 1232 N N . LEU A 1 157 ? -43.130 -6.789 57.865 1.00 91.19 157 LEU A N 1
ATOM 1233 C CA . LEU A 1 157 ? -44.066 -7.279 56.850 1.00 91.19 157 LEU A CA 1
ATOM 1234 C C . LEU A 1 157 ? -45.427 -6.598 57.000 1.00 91.19 157 LEU A C 1
ATOM 1236 O O . LEU A 1 157 ? -45.779 -6.120 58.075 1.00 91.19 157 LEU A O 1
ATOM 1240 N N . THR A 1 158 ? -46.238 -6.598 55.941 1.00 92.19 158 THR A N 1
ATOM 1241 C CA . THR A 1 158 ? -47.615 -6.100 56.063 1.00 92.19 158 THR A CA 1
ATOM 1242 C C . THR A 1 158 ? -48.484 -7.099 56.828 1.00 92.19 158 THR A C 1
ATOM 1244 O O . THR A 1 158 ? -48.278 -8.312 56.737 1.00 92.19 158 THR A O 1
ATOM 1247 N N . GLU A 1 159 ? -49.511 -6.624 57.536 1.00 88.25 159 GLU A N 1
ATOM 1248 C CA . GLU A 1 159 ? -50.464 -7.508 58.229 1.00 88.25 159 GLU A CA 1
ATOM 1249 C C . GLU A 1 159 ? -51.100 -8.540 57.283 1.00 88.25 159 GLU A C 1
ATOM 1251 O O . GLU A 1 159 ? -51.322 -9.687 57.670 1.00 88.25 159 GLU A O 1
ATOM 1256 N N . GLY A 1 160 ? -51.327 -8.164 56.018 1.00 88.25 160 GLY A N 1
ATOM 1257 C CA . GLY A 1 160 ? -51.797 -9.068 54.968 1.00 88.25 160 GLY A CA 1
ATOM 1258 C C . GLY A 1 160 ? -50.797 -10.183 54.651 1.00 88.25 160 GLY A C 1
ATOM 1259 O O . GLY A 1 160 ? -51.189 -11.344 54.535 1.00 88.25 160 GLY A O 1
ATOM 1260 N N . ASP A 1 161 ? -49.503 -9.863 54.555 1.00 89.12 161 ASP A N 1
ATOM 1261 C CA . ASP A 1 161 ? -48.441 -10.854 54.342 1.00 89.12 161 ASP A CA 1
ATOM 1262 C C . ASP A 1 161 ? -48.331 -11.815 55.538 1.00 89.12 161 ASP A C 1
ATOM 1264 O O . ASP A 1 161 ? -48.236 -13.031 55.353 1.00 89.12 161 ASP A O 1
ATOM 1268 N N . VAL A 1 162 ? -48.411 -11.290 56.765 1.00 89.50 162 VAL A N 1
ATOM 1269 C CA . VAL A 1 162 ? -48.376 -12.084 58.007 1.00 89.50 162 VAL A CA 1
ATOM 1270 C C . VAL A 1 162 ? -49.618 -12.970 58.144 1.00 89.50 162 VAL A C 1
ATOM 1272 O O . VAL A 1 162 ? -49.504 -14.138 58.525 1.00 89.50 162 VAL A O 1
ATOM 1275 N N . ALA A 1 163 ? -50.803 -12.466 57.790 1.00 87.06 163 ALA A N 1
ATOM 1276 C CA . ALA A 1 163 ? -52.042 -13.241 57.791 1.00 87.06 163 ALA A CA 1
ATOM 1277 C C . ALA A 1 163 ? -51.983 -14.417 56.802 1.00 87.06 163 ALA A C 1
ATOM 1279 O O . ALA A 1 163 ? -52.406 -15.523 57.148 1.00 87.06 163 ALA A O 1
ATOM 1280 N N . ARG A 1 164 ? -51.393 -14.215 55.613 1.00 88.69 164 ARG A N 1
ATOM 1281 C CA . ARG A 1 164 ? -51.148 -15.299 54.644 1.00 88.69 164 ARG A CA 1
ATOM 1282 C C . ARG A 1 164 ? -50.168 -16.336 55.192 1.00 88.69 164 ARG A C 1
ATOM 1284 O O . ARG A 1 164 ? -50.482 -17.521 55.169 1.00 88.69 164 ARG A O 1
ATOM 1291 N N . LEU A 1 165 ? -49.051 -15.905 55.785 1.00 88.44 165 LEU A N 1
ATOM 1292 C CA . LEU A 1 165 ? -48.085 -16.811 56.429 1.00 88.44 165 LEU A CA 1
ATOM 1293 C C . LEU A 1 165 ? -48.700 -17.623 57.583 1.00 88.44 165 LEU A C 1
ATOM 1295 O O . LEU A 1 165 ? -48.305 -18.764 57.819 1.00 88.44 165 LEU A O 1
ATOM 1299 N N . LYS A 1 166 ? -49.665 -17.048 58.310 1.00 84.81 166 LYS A N 1
ATOM 1300 C CA . LYS A 1 166 ? -50.420 -17.734 59.368 1.00 84.81 166 LYS A CA 1
ATOM 1301 C C . LYS A 1 166 ? -51.415 -18.754 58.800 1.00 84.81 166 LYS A C 1
ATOM 1303 O O . LYS A 1 166 ? -51.597 -19.807 59.405 1.00 84.81 166 LYS A O 1
ATOM 1308 N N . ALA A 1 167 ? -52.036 -18.455 57.658 1.00 82.69 167 ALA A N 1
ATOM 1309 C CA . ALA A 1 167 ? -52.971 -19.346 56.972 1.00 82.69 167 ALA A CA 1
ATOM 1310 C C . ALA A 1 167 ? -52.275 -20.542 56.296 1.00 82.69 167 ALA A C 1
ATOM 1312 O O . ALA A 1 167 ? -52.818 -21.638 56.322 1.00 82.69 167 ALA A O 1
ATOM 1313 N N . GLU A 1 168 ? -51.060 -20.359 55.767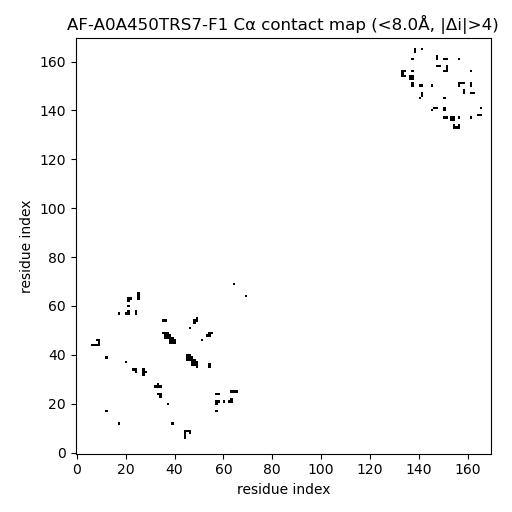 1.00 77.00 168 GLU A N 1
ATOM 1314 C CA . GLU A 1 168 ? -50.233 -21.428 55.169 1.00 77.00 168 GLU A CA 1
ATOM 1315 C C . GLU A 1 168 ? -49.743 -22.482 56.179 1.00 77.00 168 GLU A C 1
ATOM 1317 O O . GLU A 1 168 ? -49.268 -23.546 55.790 1.00 77.00 168 GLU A O 1
ATOM 1322 N N . LYS A 1 169 ? -49.811 -22.181 57.480 1.00 65.19 169 LYS A N 1
ATOM 1323 C CA . LYS A 1 169 ? -49.330 -23.047 58.567 1.00 65.19 169 LYS A CA 1
ATOM 1324 C C . LYS A 1 169 ? -50.433 -23.938 59.165 1.00 65.19 169 LYS A C 1
ATOM 1326 O O . LYS A 1 169 ? -50.178 -24.593 60.176 1.00 65.19 169 LYS A O 1
ATOM 1331 N N . LYS A 1 170 ? -51.644 -23.895 58.600 1.00 49.66 170 LYS A N 1
ATOM 1332 C CA . LYS A 1 170 ? -52.844 -24.607 59.056 1.00 49.66 170 LYS A CA 1
ATOM 1333 C C . LYS A 1 170 ? -53.138 -25.794 58.148 1.00 49.66 170 LYS A C 1
ATOM 1335 O O . LYS A 1 170 ? -53.547 -26.833 58.704 1.00 49.66 170 LYS A O 1
#

InterPro domains:
  IPR025657 RadC-like JAB domain [PF04002] (12-54)